Protein AF-A0A1T1CRK6-F1 (afdb_monomer_lite)

pLDDT: mean 89.36, std 16.34, range [40.72, 98.81]

InterPro domains:
  IPR046818 MmeI-like, C-terminal domain [PF20467] (63-139)
  IPR046820 MmeI-like, target recognition domain [PF20466] (3-61)

Organism: NCBI:txid1943583

Radius of gyration: 22.81 Å; chains: 1; bounding box: 66×70×58 Å

Structure (mmCIF, N/CA/C/O backbone):
data_AF-A0A1T1CRK6-F1
#
_entry.id   AF-A0A1T1CRK6-F1
#
loop_
_atom_site.group_PDB
_atom_site.id
_atom_site.type_symbol
_atom_site.label_atom_id
_atom_site.label_alt_id
_atom_site.label_comp_id
_atom_site.label_asym_id
_atom_site.label_entity_id
_atom_site.label_seq_id
_atom_site.pdbx_PDB_ins_code
_atom_site.Cartn_x
_atom_site.Cartn_y
_atom_site.Cartn_z
_atom_site.occupancy
_atom_site.B_iso_or_equiv
_atom_site.auth_seq_id
_atom_site.auth_comp_id
_atom_site.auth_asym_id
_atom_site.auth_atom_id
_atom_site.pdbx_PDB_model_num
ATOM 1 N N . MET A 1 1 ? -1.790 20.660 25.594 1.00 42.25 1 MET A N 1
ATOM 2 C CA . MET A 1 1 ? -1.913 19.398 26.353 1.00 42.25 1 MET A CA 1
ATOM 3 C C . MET A 1 1 ? -0.922 18.434 25.736 1.00 42.25 1 MET A C 1
ATOM 5 O O . MET A 1 1 ? -0.948 18.310 24.521 1.00 42.25 1 MET A O 1
ATOM 9 N N . ALA A 1 2 ? 0.004 17.868 26.512 1.00 52.12 2 ALA A N 1
ATOM 10 C CA . ALA A 1 2 ? 0.874 16.818 25.988 1.00 52.12 2 ALA A CA 1
ATOM 11 C C . ALA A 1 2 ? -0.009 15.610 25.649 1.00 52.12 2 ALA A C 1
ATOM 13 O O . ALA A 1 2 ? -0.800 15.179 26.489 1.00 52.12 2 ALA A O 1
ATOM 14 N N . GLU A 1 3 ? 0.054 15.143 24.407 1.00 62.34 3 GLU A N 1
ATOM 15 C CA . GLU A 1 3 ? -0.649 13.938 23.978 1.00 62.34 3 GLU A CA 1
ATOM 16 C C . GLU A 1 3 ? -0.107 12.742 24.776 1.00 62.34 3 GLU A C 1
ATOM 18 O O . GLU A 1 3 ? 1.101 12.630 24.996 1.00 62.34 3 GLU A O 1
ATOM 23 N N . SER A 1 4 ? -1.001 11.892 25.287 1.00 73.44 4 SER A N 1
ATOM 24 C CA . SER A 1 4 ? -0.601 10.695 26.034 1.00 73.44 4 SER A CA 1
ATOM 25 C C . SER A 1 4 ? 0.205 9.769 25.115 1.00 73.44 4 SER A C 1
ATOM 27 O O . SER A 1 4 ? -0.185 9.606 23.957 1.00 73.44 4 SER A O 1
ATOM 29 N N . PRO A 1 5 ? 1.297 9.135 25.584 1.00 84.50 5 PRO A N 1
ATOM 30 C CA . PRO A 1 5 ? 2.063 8.222 24.746 1.00 84.50 5 PRO A CA 1
ATOM 31 C C . PRO A 1 5 ? 1.180 7.064 24.262 1.00 84.50 5 PRO A C 1
ATOM 33 O O . PRO A 1 5 ? 0.522 6.388 25.056 1.00 84.50 5 PRO A O 1
ATOM 36 N N . ILE A 1 6 ? 1.168 6.839 22.947 1.00 90.44 6 ILE A N 1
ATOM 37 C CA . ILE A 1 6 ? 0.446 5.731 22.316 1.00 90.44 6 ILE A CA 1
ATOM 38 C C . ILE A 1 6 ? 1.307 4.469 22.436 1.00 90.44 6 ILE A C 1
ATOM 40 O O . ILE A 1 6 ? 2.419 4.426 21.913 1.00 90.44 6 ILE A O 1
ATOM 44 N N . ILE A 1 7 ? 0.793 3.435 23.109 1.00 91.19 7 ILE A N 1
ATOM 45 C CA . ILE A 1 7 ? 1.480 2.147 23.286 1.00 91.19 7 ILE A CA 1
ATOM 46 C C . ILE A 1 7 ? 0.773 1.091 22.420 1.00 91.19 7 ILE A C 1
ATOM 48 O O . ILE A 1 7 ? -0.364 0.726 22.732 1.00 91.19 7 ILE A O 1
ATOM 52 N N . PRO A 1 8 ? 1.392 0.601 21.329 1.00 90.56 8 PRO A N 1
ATOM 53 C CA . PRO A 1 8 ? 0.801 -0.454 20.514 1.00 90.56 8 PRO A CA 1
ATOM 54 C C . PRO A 1 8 ? 0.812 -1.797 21.257 1.00 90.56 8 PRO A C 1
ATOM 56 O O . PRO A 1 8 ? 1.766 -2.130 21.957 1.00 90.56 8 PRO A O 1
ATOM 59 N N . SER A 1 9 ? -0.252 -2.585 21.082 1.00 94.69 9 SER A N 1
ATOM 60 C CA . SER A 1 9 ? -0.284 -3.987 21.530 1.00 94.69 9 SER A CA 1
ATOM 61 C C . SER A 1 9 ? 0.557 -4.895 20.623 1.00 94.69 9 SER A C 1
ATOM 63 O O . SER A 1 9 ? 0.932 -4.501 19.519 1.00 94.69 9 SER A O 1
ATOM 65 N N . ASP A 1 10 ? 0.768 -6.143 21.039 1.00 91.88 10 ASP A N 1
ATOM 66 C CA . ASP A 1 10 ? 1.432 -7.191 20.251 1.00 91.88 10 ASP A CA 1
ATOM 67 C C . ASP A 1 10 ? 0.673 -7.585 18.968 1.00 91.88 10 ASP A C 1
ATOM 69 O O . ASP A 1 10 ? 1.247 -8.193 18.063 1.00 91.88 10 ASP A O 1
ATOM 73 N N . ALA A 1 11 ? -0.606 -7.213 18.859 1.00 91.69 11 ALA A N 1
ATOM 74 C CA . ALA A 1 11 ? -1.405 -7.395 17.650 1.00 91.69 11 ALA A CA 1
ATOM 75 C C . ALA A 1 11 ? -1.034 -6.418 16.516 1.00 91.69 11 ALA A C 1
ATOM 77 O O . ALA A 1 11 ? -1.458 -6.620 15.376 1.00 91.69 11 ALA A O 1
ATOM 78 N N . ALA A 1 12 ? -0.257 -5.369 16.806 1.00 93.44 12 ALA A N 1
ATOM 79 C CA . ALA A 1 12 ? 0.216 -4.394 15.833 1.00 93.44 12 ALA A CA 1
ATOM 80 C C . ALA A 1 12 ? 1.741 -4.459 15.683 1.00 93.44 12 ALA A C 1
ATOM 82 O O . ALA A 1 12 ? 2.474 -4.770 16.618 1.00 93.44 12 ALA A O 1
ATOM 83 N N . LEU A 1 13 ? 2.224 -4.130 14.487 1.00 94.19 13 LEU A N 1
ATOM 84 C CA . LEU A 1 13 ? 3.649 -3.983 14.206 1.00 94.19 13 LEU A CA 1
ATOM 85 C C . LEU A 1 13 ? 3.958 -2.505 13.994 1.00 94.19 13 LEU A C 1
ATOM 87 O O . LEU A 1 13 ? 3.152 -1.784 13.403 1.00 94.19 13 LEU A O 1
ATOM 91 N N . LEU A 1 14 ? 5.128 -2.074 14.454 1.00 94.06 14 LEU A N 1
ATOM 92 C CA . LEU A 1 14 ? 5.573 -0.689 14.378 1.00 94.06 14 LEU A CA 1
ATOM 93 C C . LEU A 1 14 ? 6.844 -0.593 13.533 1.00 94.06 14 LEU A C 1
ATOM 95 O O . LEU A 1 14 ? 7.783 -1.364 13.729 1.00 94.06 14 LEU A O 1
ATOM 99 N N . LEU A 1 15 ? 6.867 0.372 12.615 1.00 94.00 15 LEU A N 1
ATOM 100 C CA . LEU A 1 15 ? 8.076 0.832 11.942 1.00 94.00 15 LEU A CA 1
ATOM 101 C C . LEU A 1 15 ? 8.390 2.232 12.470 1.00 94.00 15 LEU A C 1
ATOM 103 O O . LEU A 1 15 ? 7.651 3.180 12.205 1.00 94.00 15 LEU A O 1
ATOM 107 N N . GLU A 1 16 ? 9.456 2.350 13.253 1.00 93.69 16 GLU A N 1
ATOM 108 C CA . GLU A 1 16 ? 9.893 3.638 13.789 1.00 93.69 16 GLU A CA 1
ATOM 109 C C . GLU A 1 16 ? 10.498 4.509 12.687 1.00 93.69 16 GLU A C 1
ATOM 111 O O . GLU A 1 16 ? 11.181 4.007 11.795 1.00 93.69 16 GLU A O 1
ATOM 116 N N . ASN A 1 17 ? 10.273 5.824 12.769 1.00 94.38 17 ASN A N 1
ATOM 117 C CA . ASN A 1 17 ? 10.805 6.811 11.820 1.00 94.38 17 ASN A CA 1
ATOM 118 C C . ASN A 1 17 ? 10.445 6.515 10.351 1.00 94.38 17 ASN A C 1
ATOM 120 O O . ASN A 1 17 ? 11.220 6.819 9.445 1.00 94.38 17 ASN A O 1
ATOM 124 N N . ALA A 1 18 ? 9.270 5.919 10.124 1.00 96.44 18 ALA A N 1
ATOM 125 C CA . ALA A 1 18 ? 8.775 5.619 8.789 1.00 96.44 18 ALA A CA 1
ATOM 126 C C . ALA A 1 18 ? 8.616 6.898 7.955 1.00 96.44 18 ALA A C 1
ATOM 128 O O . ALA A 1 18 ? 8.030 7.890 8.394 1.00 96.44 18 ALA A O 1
ATOM 129 N N . THR A 1 19 ? 9.110 6.850 6.725 1.00 97.94 19 THR A N 1
ATOM 130 C CA . THR A 1 19 ? 8.972 7.920 5.740 1.00 97.94 19 THR A CA 1
ATOM 131 C C . THR A 1 19 ? 7.661 7.792 4.960 1.00 97.94 19 THR A C 1
ATOM 133 O O . THR A 1 19 ? 6.991 6.754 4.970 1.00 97.94 19 THR A O 1
ATOM 136 N N . LEU A 1 20 ? 7.301 8.834 4.203 1.00 98.31 20 LEU A N 1
ATOM 137 C CA . LEU A 1 20 ? 6.185 8.750 3.254 1.00 98.31 20 LEU A CA 1
ATOM 138 C C . LEU A 1 20 ? 6.447 7.723 2.139 1.00 98.31 20 LEU A C 1
ATOM 140 O O . LEU A 1 20 ? 5.497 7.147 1.609 1.00 98.31 20 LEU A O 1
ATOM 144 N N . VAL A 1 21 ? 7.714 7.450 1.811 1.00 98.12 21 VAL A N 1
ATOM 145 C CA . VAL A 1 21 ? 8.097 6.391 0.867 1.00 98.12 21 VAL A CA 1
ATOM 146 C C . VAL A 1 21 ? 7.798 5.007 1.446 1.00 98.12 21 VAL A C 1
ATOM 148 O O . VAL A 1 21 ? 7.223 4.170 0.747 1.00 98.12 21 VAL A O 1
ATOM 151 N N . ASP A 1 22 ? 8.109 4.769 2.723 1.00 98.06 22 ASP A N 1
ATOM 152 C CA . ASP A 1 22 ? 7.779 3.503 3.391 1.00 98.06 22 ASP A CA 1
ATOM 153 C C . ASP A 1 22 ? 6.265 3.282 3.400 1.00 98.06 22 ASP A C 1
ATOM 155 O O . ASP A 1 22 ? 5.775 2.224 3.000 1.00 98.06 22 ASP A O 1
ATOM 159 N N . PHE A 1 23 ? 5.504 4.317 3.765 1.00 98.50 23 PHE A N 1
ATOM 160 C CA . PHE A 1 23 ? 4.045 4.284 3.713 1.00 98.50 23 PHE A CA 1
ATOM 161 C C . PHE A 1 23 ? 3.527 3.991 2.297 1.00 98.50 23 PHE A C 1
ATOM 163 O O . PHE A 1 23 ? 2.653 3.136 2.128 1.00 98.50 23 PHE A O 1
ATOM 170 N N . ALA A 1 24 ? 4.072 4.662 1.277 1.00 98.56 24 ALA A N 1
ATOM 171 C CA . ALA A 1 24 ? 3.709 4.450 -0.121 1.00 98.56 24 ALA A CA 1
ATOM 172 C C . ALA A 1 24 ? 3.892 2.990 -0.547 1.00 98.56 24 ALA A C 1
ATOM 174 O O . ALA A 1 24 ? 2.992 2.398 -1.143 1.00 98.56 24 ALA A O 1
ATOM 175 N N . LEU A 1 25 ? 5.047 2.399 -0.238 1.00 98.31 25 LEU A N 1
ATOM 176 C CA . LEU A 1 25 ? 5.346 1.021 -0.610 1.00 98.31 25 LEU A CA 1
ATOM 177 C C . LEU A 1 25 ? 4.446 0.041 0.144 1.00 98.31 25 LEU A C 1
ATOM 179 O O . LEU A 1 25 ? 3.802 -0.792 -0.492 1.00 98.31 25 LEU A O 1
ATOM 183 N N . LEU A 1 26 ? 4.332 0.175 1.467 1.00 98.00 26 LEU A N 1
ATOM 184 C CA . LEU A 1 26 ? 3.596 -0.765 2.319 1.00 98.00 26 LEU A CA 1
ATOM 185 C C . LEU A 1 26 ? 2.075 -0.715 2.135 1.00 98.00 26 LEU A C 1
ATOM 187 O O . LEU A 1 26 ? 1.391 -1.687 2.447 1.00 98.00 26 LEU A O 1
ATOM 191 N N . THR A 1 27 ? 1.532 0.389 1.626 1.00 97.94 27 THR A N 1
ATOM 192 C CA . THR A 1 27 ? 0.093 0.509 1.337 1.00 97.94 27 THR A CA 1
ATOM 193 C C . THR A 1 27 ? -0.265 0.224 -0.120 1.00 97.94 27 THR A C 1
ATOM 195 O O . THR A 1 27 ? -1.448 0.143 -0.445 1.00 97.94 27 THR A O 1
ATOM 198 N N . SER A 1 28 ? 0.731 0.020 -0.986 1.00 98.56 28 SER A N 1
ATOM 199 C CA . SER A 1 28 ? 0.518 -0.227 -2.412 1.00 98.56 28 SER A CA 1
ATOM 200 C C . SER A 1 28 ? -0.122 -1.586 -2.710 1.00 98.56 28 SER A C 1
ATOM 202 O O . SER A 1 28 ? 0.099 -2.586 -2.018 1.00 98.56 28 SER A O 1
ATOM 204 N N . ALA A 1 29 ? -0.821 -1.670 -3.840 1.00 98.25 29 ALA A N 1
ATOM 205 C CA . ALA A 1 29 ? -1.312 -2.917 -4.414 1.00 98.25 29 ALA A CA 1
ATOM 206 C C . ALA A 1 29 ? -0.189 -3.936 -4.666 1.00 98.25 29 ALA A C 1
ATOM 208 O O . ALA A 1 29 ? -0.441 -5.137 -4.594 1.00 98.25 29 ALA A O 1
ATOM 209 N N . MET A 1 30 ? 1.042 -3.481 -4.929 1.00 98.50 30 MET A N 1
ATOM 210 C CA . MET A 1 30 ? 2.210 -4.352 -5.094 1.00 98.50 30 MET A CA 1
ATOM 211 C C . MET A 1 30 ? 2.556 -5.084 -3.795 1.00 98.50 30 MET A C 1
ATOM 213 O O . MET A 1 30 ? 2.684 -6.308 -3.783 1.00 98.50 30 MET A O 1
ATOM 217 N N . HIS A 1 31 ? 2.645 -4.352 -2.685 1.00 98.50 31 HIS A N 1
ATOM 218 C CA . HIS A 1 31 ? 2.908 -4.951 -1.378 1.00 98.50 31 HIS A CA 1
ATOM 219 C C . HIS A 1 31 ? 1.739 -5.806 -0.896 1.00 98.50 31 HIS A C 1
ATOM 221 O O . HIS A 1 31 ? 1.925 -6.911 -0.388 1.00 98.50 31 HIS A O 1
ATOM 227 N N . MET A 1 32 ? 0.511 -5.349 -1.136 1.00 98.06 32 MET A N 1
ATOM 228 C CA . MET A 1 32 ? -0.685 -6.118 -0.806 1.00 98.06 32 MET A CA 1
ATOM 229 C C . MET A 1 32 ? -0.796 -7.416 -1.619 1.00 98.06 32 MET A C 1
ATOM 231 O O . MET A 1 32 ? -1.272 -8.419 -1.085 1.00 98.06 32 MET A O 1
ATOM 235 N N . ALA A 1 33 ? -0.321 -7.439 -2.869 1.00 98.19 33 ALA A N 1
ATOM 236 C CA . ALA A 1 33 ? -0.212 -8.661 -3.662 1.00 98.19 33 ALA A CA 1
ATOM 237 C C . ALA A 1 33 ? 0.784 -9.649 -3.033 1.00 98.19 33 ALA A C 1
ATOM 239 O O . ALA A 1 33 ? 0.473 -10.837 -2.924 1.00 98.19 33 ALA A O 1
ATOM 240 N N . TRP A 1 34 ? 1.934 -9.163 -2.550 1.00 98.06 34 TRP A N 1
ATOM 241 C CA . TRP A 1 34 ? 2.905 -9.980 -1.814 1.00 98.06 34 TRP A CA 1
ATOM 242 C C . TRP A 1 34 ? 2.314 -10.554 -0.526 1.00 98.06 34 TRP A C 1
ATOM 244 O O . TRP A 1 34 ? 2.326 -11.768 -0.323 1.00 98.06 34 TRP A O 1
ATOM 254 N N . LEU A 1 35 ? 1.718 -9.699 0.311 1.00 97.81 35 LEU A N 1
ATOM 255 C CA . LEU A 1 35 ? 1.052 -10.099 1.552 1.00 97.81 35 LEU A CA 1
ATOM 256 C C . LEU A 1 35 ? -0.011 -11.174 1.301 1.00 97.81 35 LEU A C 1
ATOM 258 O O . LEU A 1 35 ? -0.070 -12.154 2.038 1.00 97.81 35 LEU A O 1
ATOM 262 N N . ARG A 1 36 ? -0.838 -11.014 0.261 1.00 96.38 36 ARG A N 1
ATOM 263 C CA . ARG A 1 36 ? -1.908 -11.965 -0.069 1.00 96.38 36 ARG A CA 1
ATOM 264 C C . ARG A 1 36 ? -1.406 -13.372 -0.379 1.00 96.38 36 ARG A C 1
ATOM 266 O O . ARG A 1 36 ? -2.129 -14.319 -0.059 1.00 96.38 36 ARG A O 1
ATOM 273 N N . HIS A 1 37 ? -0.228 -13.479 -0.995 1.00 95.38 37 HIS A N 1
ATOM 274 C CA . HIS A 1 37 ? 0.334 -14.732 -1.507 1.00 95.38 37 HIS A CA 1
ATOM 275 C C . HIS A 1 37 ? 1.344 -15.379 -0.561 1.00 95.38 37 HIS A C 1
ATOM 277 O O . HIS A 1 37 ? 1.404 -16.602 -0.484 1.00 95.38 37 HIS A O 1
ATOM 283 N N . ILE A 1 38 ? 2.140 -14.573 0.140 1.00 94.69 38 ILE A N 1
ATOM 284 C CA . ILE A 1 38 ? 3.247 -15.043 0.983 1.00 94.69 38 ILE A CA 1
ATOM 285 C C . ILE A 1 38 ? 2.909 -14.935 2.467 1.00 94.69 38 ILE A C 1
ATOM 287 O O . ILE A 1 38 ? 3.419 -15.708 3.271 1.00 94.69 38 ILE A O 1
ATOM 291 N N . GLY A 1 39 ? 2.050 -13.987 2.843 1.00 93.06 39 GLY A N 1
ATOM 292 C CA . GLY A 1 39 ? 1.661 -13.769 4.228 1.00 93.06 39 GLY A CA 1
ATOM 293 C C . GLY A 1 39 ? 0.845 -14.910 4.823 1.00 93.06 39 GLY A C 1
ATOM 294 O O . GLY A 1 39 ? 0.250 -15.735 4.131 1.00 93.06 39 GLY A O 1
ATOM 295 N N . GLY A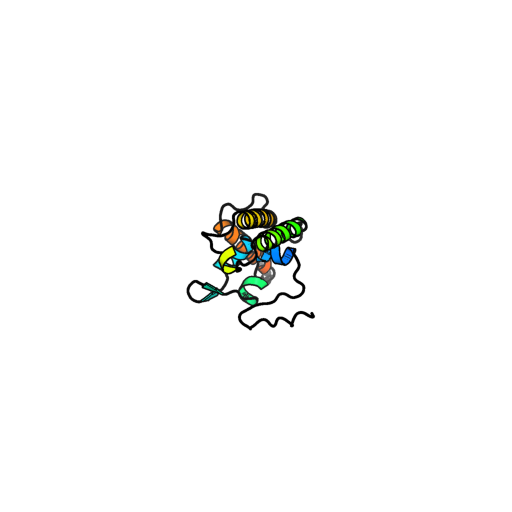 1 40 ? 0.794 -14.926 6.153 1.00 91.88 40 GLY A N 1
ATOM 296 C CA . GLY A 1 40 ? -0.050 -15.862 6.879 1.00 91.88 40 GLY A CA 1
ATOM 297 C C . GLY A 1 40 ? -1.528 -15.492 6.777 1.00 91.88 40 GLY A C 1
ATOM 298 O O . GLY A 1 40 ? -1.907 -14.385 6.381 1.00 91.88 40 GLY A O 1
ATOM 299 N N . ARG A 1 41 ? -2.378 -16.418 7.217 1.00 92.81 41 ARG A N 1
ATOM 300 C CA . ARG A 1 41 ? -3.811 -16.186 7.390 1.00 92.81 41 ARG A CA 1
ATOM 301 C C . ARG A 1 41 ? -4.265 -16.676 8.754 1.00 92.81 41 ARG A C 1
ATOM 303 O O . ARG A 1 41 ? -3.750 -17.673 9.260 1.00 92.81 41 ARG A O 1
ATOM 310 N N . LEU A 1 42 ? -5.247 -15.996 9.333 1.00 90.94 42 LEU A N 1
ATOM 311 C CA . LEU A 1 42 ? -6.067 -16.554 10.402 1.00 90.94 42 LEU A CA 1
ATOM 312 C C . LEU A 1 42 ? -7.455 -16.7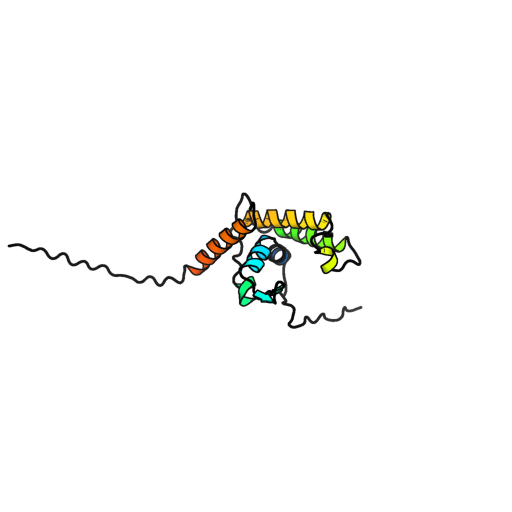97 9.818 1.00 90.94 42 LEU A C 1
ATOM 314 O O . LEU A 1 42 ? -8.194 -15.853 9.565 1.00 90.94 42 LEU A O 1
ATOM 318 N N . LYS A 1 43 ? -7.783 -18.064 9.543 1.00 91.94 43 LYS A N 1
ATOM 319 C CA . LYS A 1 43 ? -8.900 -18.417 8.652 1.00 91.94 43 LYS A CA 1
ATOM 320 C C . LYS A 1 43 ? -8.713 -17.731 7.287 1.00 91.94 43 LYS A C 1
ATOM 322 O O . LYS A 1 43 ? -7.766 -18.063 6.582 1.00 91.94 43 LYS A O 1
ATOM 327 N N . SER A 1 44 ? -9.574 -16.784 6.925 1.00 91.12 44 SER A N 1
ATOM 328 C CA . SER A 1 44 ? -9.481 -15.981 5.701 1.00 91.12 44 SER A CA 1
ATOM 329 C C . SER A 1 44 ? -8.753 -14.650 5.893 1.00 91.12 44 SER A C 1
ATOM 331 O O . SER A 1 44 ? -8.315 -14.055 4.904 1.00 91.12 44 SER A O 1
ATOM 333 N N . ASP A 1 45 ? -8.593 -14.186 7.131 1.00 91.94 45 ASP A N 1
ATOM 334 C CA . ASP A 1 45 ? -8.111 -12.838 7.422 1.00 91.94 45 ASP A CA 1
ATOM 335 C C . ASP A 1 45 ? -6.596 -12.751 7.265 1.00 91.94 45 ASP A C 1
ATOM 337 O O . ASP A 1 45 ? -5.862 -13.703 7.556 1.00 91.94 45 ASP A O 1
ATOM 341 N N . TYR A 1 46 ? -6.112 -11.605 6.785 1.00 94.12 46 TYR A N 1
ATOM 342 C CA . TYR A 1 46 ? -4.681 -11.377 6.618 1.00 94.12 46 TYR A CA 1
ATOM 343 C C . TYR A 1 46 ? -3.968 -11.408 7.963 1.00 94.12 46 TYR A C 1
ATOM 345 O O . TYR A 1 46 ? -4.340 -10.695 8.893 1.00 94.12 46 TYR A O 1
ATOM 353 N N . ARG A 1 47 ? -2.881 -12.178 8.039 1.00 94.88 47 ARG A N 1
ATOM 354 C CA . ARG A 1 47 ? -1.956 -12.131 9.166 1.00 94.88 47 ARG A CA 1
ATOM 355 C C . ARG A 1 47 ? -0.598 -11.650 8.685 1.00 94.88 47 ARG A C 1
ATOM 357 O O . ARG A 1 47 ? 0.187 -12.406 8.110 1.00 94.88 47 ARG A O 1
ATOM 364 N N . TYR A 1 48 ? -0.346 -10.370 8.924 1.00 96.06 48 TYR A N 1
ATOM 365 C CA . TYR A 1 48 ? 0.922 -9.741 8.591 1.00 96.06 48 TYR A CA 1
ATOM 366 C C . TYR A 1 48 ? 2.043 -10.255 9.507 1.00 96.06 48 TYR A C 1
ATOM 368 O O . TYR A 1 48 ? 1.817 -10.546 10.680 1.00 96.06 48 TYR A O 1
ATOM 376 N N . SER A 1 49 ? 3.260 -10.371 8.978 1.00 94.75 49 SE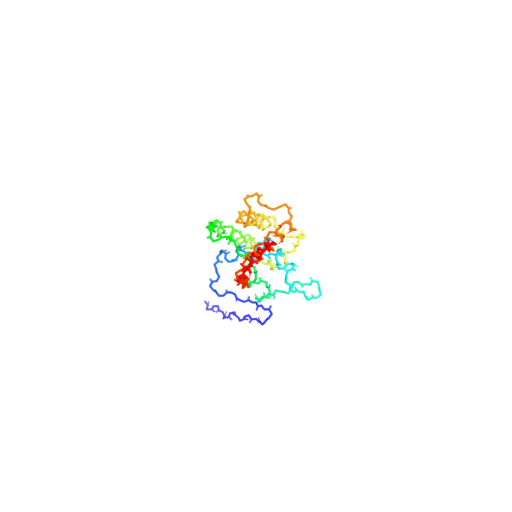R A N 1
ATOM 377 C CA . SER A 1 49 ? 4.445 -10.762 9.746 1.00 94.75 49 SER A CA 1
ATOM 378 C C . SER A 1 49 ? 5.688 -10.064 9.211 1.00 94.75 49 SER A C 1
ATOM 380 O O . SER A 1 49 ? 5.893 -10.006 7.997 1.00 94.75 49 SER A O 1
ATOM 382 N N . ILE A 1 50 ? 6.546 -9.586 10.119 1.00 95.56 50 ILE A N 1
ATOM 383 C CA . ILE A 1 50 ? 7.837 -8.991 9.754 1.00 95.56 50 ILE A CA 1
ATOM 384 C C . ILE A 1 50 ? 8.690 -10.019 9.003 1.00 95.56 50 ILE A C 1
ATOM 386 O O . ILE A 1 50 ? 9.149 -9.753 7.897 1.00 95.56 50 ILE A O 1
ATOM 390 N N . GLY A 1 51 ? 8.854 -11.220 9.565 1.00 94.56 51 GLY A N 1
ATOM 391 C CA . GLY A 1 51 ? 9.763 -12.231 9.021 1.00 94.56 51 GLY A CA 1
ATOM 392 C C . GLY A 1 51 ? 9.322 -12.822 7.683 1.00 94.56 51 GLY A C 1
ATOM 393 O O . GLY A 1 51 ? 10.173 -13.159 6.866 1.00 94.56 51 GLY A O 1
ATOM 394 N N . LEU A 1 52 ? 8.010 -12.942 7.453 1.00 94.25 52 LEU A N 1
ATOM 395 C CA . LEU A 1 52 ? 7.475 -13.603 6.260 1.00 94.25 52 LEU A CA 1
ATOM 396 C C . LEU A 1 52 ? 7.077 -12.629 5.152 1.00 94.25 52 LEU A C 1
ATOM 398 O O . LEU A 1 52 ? 7.177 -13.000 3.990 1.00 94.25 52 LEU A O 1
ATOM 402 N N . VAL A 1 53 ? 6.631 -11.415 5.493 1.00 97.56 53 VAL A N 1
ATOM 403 C CA . VAL A 1 53 ? 6.116 -10.441 4.518 1.00 97.56 53 VAL A CA 1
ATOM 404 C C . VAL A 1 53 ? 7.092 -9.290 4.347 1.00 97.56 53 VAL A C 1
ATOM 406 O O . VAL A 1 53 ? 7.621 -9.115 3.259 1.00 97.56 53 VAL A O 1
ATOM 409 N N . TYR A 1 54 ? 7.356 -8.526 5.410 1.00 97.00 54 TYR A N 1
ATOM 410 C CA . TYR A 1 54 ? 8.166 -7.307 5.313 1.00 97.00 54 TYR A CA 1
ATOM 411 C C . TYR A 1 54 ? 9.609 -7.608 4.890 1.00 97.00 54 TYR A C 1
ATOM 413 O O . TYR A 1 54 ? 10.082 -7.086 3.889 1.00 97.00 54 TYR A O 1
ATOM 421 N N . ASN A 1 55 ? 10.283 -8.518 5.597 1.00 96.12 55 ASN A N 1
ATOM 422 C CA . ASN A 1 55 ? 11.690 -8.851 5.355 1.00 96.12 55 ASN A CA 1
ATOM 423 C C . ASN A 1 55 ? 11.931 -9.539 4.006 1.00 96.12 55 ASN A C 1
ATOM 425 O O . ASN A 1 55 ? 13.056 -9.547 3.513 1.00 96.12 55 ASN A O 1
ATOM 429 N N . THR A 1 56 ? 10.906 -10.179 3.442 1.00 96.31 56 THR A N 1
ATOM 430 C CA . THR A 1 56 ? 11.014 -10.922 2.180 1.00 96.31 56 THR A CA 1
ATOM 431 C C . THR A 1 56 ? 10.483 -10.133 0.993 1.00 96.31 56 THR A C 1
ATOM 433 O O . THR A 1 56 ? 10.683 -10.578 -0.136 1.00 96.31 56 THR A O 1
ATOM 436 N N . PHE A 1 57 ? 9.811 -9.000 1.226 1.00 97.81 57 PHE A N 1
ATOM 437 C CA . PHE A 1 57 ? 9.240 -8.184 0.167 1.00 97.81 57 PHE A CA 1
ATOM 438 C C . PHE A 1 57 ? 10.357 -7.669 -0.751 1.00 97.81 57 PHE A C 1
ATOM 440 O O . PHE A 1 57 ? 11.238 -6.933 -0.296 1.00 97.81 57 PHE A O 1
ATOM 447 N N . PRO A 1 58 ? 10.354 -8.044 -2.041 1.00 97.31 58 PRO A N 1
ATOM 448 C CA . PRO A 1 58 ? 11.348 -7.555 -2.983 1.00 97.31 58 PRO A CA 1
ATOM 449 C C . PRO A 1 58 ? 11.094 -6.074 -3.245 1.00 97.31 58 PRO A C 1
ATOM 451 O O . PRO A 1 58 ? 10.140 -5.726 -3.934 1.00 97.31 58 PRO A O 1
ATOM 454 N N . LEU A 1 59 ? 11.943 -5.212 -2.687 1.00 96.44 59 LEU A N 1
ATOM 455 C CA . LEU A 1 59 ? 11.883 -3.772 -2.925 1.00 96.44 59 LEU A CA 1
ATOM 456 C C . LEU A 1 59 ? 12.147 -3.439 -4.405 1.00 96.44 59 LEU A C 1
ATOM 458 O O . LEU A 1 59 ? 12.736 -4.253 -5.130 1.00 96.44 59 LEU A O 1
ATOM 462 N N . PRO A 1 60 ? 11.746 -2.239 -4.870 1.00 95.69 60 PRO A N 1
ATOM 463 C CA . PRO A 1 60 ? 12.079 -1.794 -6.214 1.00 95.69 60 PRO A CA 1
ATOM 464 C C . PRO A 1 60 ? 13.597 -1.837 -6.475 1.00 95.69 60 PRO A C 1
ATOM 466 O O . PRO A 1 60 ? 14.382 -1.758 -5.524 1.00 95.69 60 PRO A O 1
ATOM 469 N N . PRO A 1 61 ? 14.037 -1.935 -7.747 1.00 91.69 61 PRO A N 1
ATOM 470 C CA . PRO A 1 61 ? 15.455 -1.846 -8.096 1.00 91.69 61 PRO A CA 1
ATOM 471 C C . PRO A 1 61 ? 16.112 -0.609 -7.475 1.00 91.69 61 PRO A C 1
ATOM 473 O O . PRO A 1 61 ? 15.476 0.438 -7.365 1.00 91.69 61 PRO A O 1
ATOM 476 N N . LYS A 1 62 ? 17.389 -0.710 -7.095 1.00 89.94 62 LYS A N 1
ATOM 477 C CA . LYS A 1 62 ? 18.099 0.366 -6.380 1.00 89.94 62 LYS A CA 1
ATOM 478 C C . LYS A 1 62 ? 18.190 1.665 -7.182 1.00 89.94 62 LYS A C 1
ATOM 480 O O . LYS A 1 62 ? 18.328 2.735 -6.607 1.00 89.94 62 LYS A O 1
ATOM 485 N N . GLU A 1 63 ? 18.120 1.562 -8.502 1.00 90.88 63 GLU A N 1
ATOM 486 C CA . GLU A 1 63 ? 18.193 2.665 -9.456 1.00 90.88 63 GLU A CA 1
ATOM 487 C C . GLU A 1 63 ? 16.831 3.344 -9.676 1.00 90.88 63 GLU A C 1
ATOM 489 O O . GLU A 1 63 ? 16.738 4.314 -10.429 1.00 90.88 63 GLU A O 1
ATOM 494 N N . ALA A 1 64 ? 15.757 2.824 -9.074 1.00 93.81 64 ALA A N 1
ATOM 495 C CA . ALA A 1 64 ? 14.424 3.382 -9.215 1.00 93.81 64 ALA A CA 1
ATOM 496 C C . ALA A 1 64 ? 14.304 4.719 -8.466 1.00 93.81 64 ALA A C 1
ATOM 498 O O . ALA A 1 64 ? 14.642 4.831 -7.290 1.00 93.81 64 ALA A O 1
ATOM 499 N N . ASP A 1 65 ? 13.769 5.732 -9.146 1.00 94.94 65 ASP A N 1
ATOM 500 C CA . ASP A 1 65 ? 13.476 7.035 -8.550 1.00 94.94 65 ASP A CA 1
ATOM 501 C C . ASP A 1 65 ? 12.193 6.969 -7.706 1.00 94.94 65 ASP A C 1
ATOM 503 O O . ASP A 1 65 ? 11.085 6.842 -8.236 1.00 94.94 65 ASP A O 1
ATOM 507 N N . LEU A 1 66 ? 12.354 7.069 -6.384 1.00 96.81 66 LEU A N 1
ATOM 508 C CA . LEU A 1 66 ? 11.260 7.011 -5.410 1.00 96.81 66 LEU A CA 1
ATOM 509 C C . LEU A 1 66 ? 10.669 8.388 -5.074 1.00 96.81 66 LEU A C 1
ATOM 511 O O . LEU A 1 66 ? 9.642 8.449 -4.401 1.00 96.81 66 LEU A O 1
ATOM 515 N N . SER A 1 67 ? 11.260 9.488 -5.558 1.00 94.25 67 SER A N 1
ATOM 516 C CA . SER A 1 67 ? 10.872 10.860 -5.179 1.00 94.25 67 SER A CA 1
ATOM 517 C C . SER A 1 67 ? 9.402 11.179 -5.466 1.00 94.25 67 SER A C 1
ATOM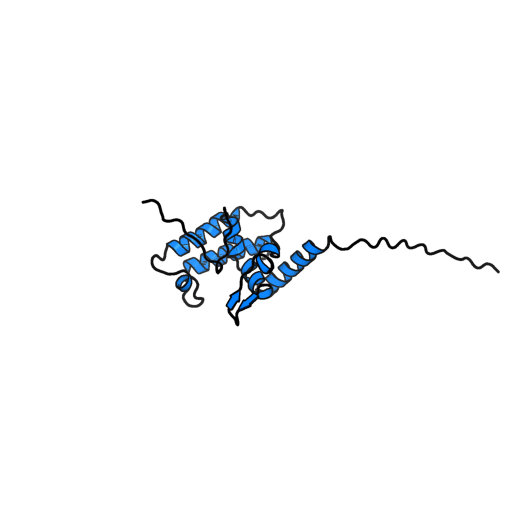 519 O O . SER A 1 67 ? 8.769 11.978 -4.782 1.00 94.25 67 SER A O 1
ATOM 521 N N . LYS A 1 68 ? 8.820 10.506 -6.462 1.00 94.75 68 LYS A N 1
ATOM 522 C CA . LYS A 1 68 ? 7.419 10.685 -6.864 1.00 94.75 68 LYS A CA 1
ATOM 523 C C . LYS A 1 68 ? 6.419 10.038 -5.907 1.00 94.75 68 LYS A C 1
ATOM 525 O O . LYS A 1 68 ? 5.224 10.291 -6.048 1.00 94.75 68 LYS A O 1
ATOM 530 N N . LEU A 1 69 ? 6.869 9.189 -4.982 1.00 98.31 69 LEU A N 1
ATOM 531 C CA . LEU A 1 69 ? 5.983 8.463 -4.074 1.00 98.31 69 LEU A CA 1
ATOM 532 C C . LEU A 1 69 ? 5.490 9.325 -2.913 1.00 98.31 69 LEU A C 1
ATOM 534 O O . LEU A 1 69 ? 4.324 9.210 -2.550 1.00 98.31 69 LEU A O 1
ATOM 538 N N . GLU A 1 70 ? 6.324 10.212 -2.370 1.00 98.25 70 GLU A N 1
ATOM 539 C CA . GLU A 1 70 ? 5.961 11.049 -1.219 1.00 98.25 70 GLU A CA 1
ATOM 540 C C . GLU A 1 70 ? 4.698 11.901 -1.435 1.00 98.25 70 GLU A C 1
ATOM 542 O O . GLU A 1 70 ? 3.776 11.793 -0.624 1.00 98.25 70 GLU A O 1
ATOM 547 N N . PRO A 1 71 ? 4.557 12.684 -2.528 1.00 98.56 71 PRO A N 1
ATOM 548 C CA . PRO A 1 71 ? 3.337 13.465 -2.741 1.00 98.56 71 PRO A CA 1
ATOM 549 C C . PRO A 1 71 ? 2.094 12.584 -2.951 1.00 98.56 71 PRO A C 1
ATOM 551 O O . PRO A 1 71 ? 0.981 12.976 -2.596 1.00 98.56 71 PRO A O 1
ATOM 554 N N . LEU A 1 72 ? 2.257 11.376 -3.501 1.00 98.75 72 LEU A N 1
ATOM 555 C CA . LEU A 1 72 ? 1.154 10.428 -3.687 1.00 98.75 72 LEU A CA 1
ATOM 556 C C . LEU A 1 72 ? 0.727 9.796 -2.358 1.00 98.75 72 LEU A C 1
ATOM 558 O O . LEU A 1 72 ? -0.470 9.684 -2.095 1.00 98.75 72 LEU A O 1
ATOM 562 N N . ALA A 1 73 ? 1.688 9.442 -1.503 1.00 98.75 73 ALA A N 1
ATOM 563 C CA . ALA A 1 73 ? 1.434 9.017 -0.131 1.00 98.75 73 ALA A CA 1
ATOM 564 C C . ALA A 1 73 ? 0.699 10.104 0.657 1.00 98.75 73 ALA A C 1
ATOM 566 O O . ALA A 1 73 ? -0.323 9.817 1.281 1.00 98.75 73 ALA A O 1
ATOM 567 N N . GLN A 1 74 ? 1.158 11.355 0.563 1.00 98.69 74 GLN A N 1
ATOM 568 C CA . GLN A 1 74 ? 0.488 12.478 1.210 1.00 98.69 74 GLN A CA 1
ATOM 569 C C . GLN A 1 74 ? -0.948 12.641 0.700 1.00 98.69 74 GLN A C 1
ATOM 571 O O . GLN A 1 74 ? -1.864 12.767 1.501 1.00 98.69 74 GLN A O 1
ATOM 576 N N . THR A 1 75 ? -1.182 12.499 -0.608 1.00 98.75 75 THR A N 1
ATOM 577 C CA . THR A 1 75 ? -2.540 12.546 -1.181 1.00 98.75 75 THR A CA 1
ATOM 578 C C . THR A 1 75 ? -3.458 11.464 -0.592 1.00 98.75 75 THR A C 1
ATOM 580 O O . THR A 1 75 ? -4.647 11.707 -0.387 1.00 98.75 75 THR A O 1
ATOM 583 N N . VAL A 1 76 ? -2.939 10.264 -0.296 1.00 98.75 76 VAL A N 1
ATOM 584 C CA . VAL A 1 76 ? -3.707 9.211 0.395 1.00 98.75 76 VAL A CA 1
ATOM 585 C C . VAL A 1 76 ? -4.039 9.627 1.830 1.00 98.75 76 VAL A C 1
ATOM 587 O O . VAL A 1 76 ? -5.164 9.400 2.273 1.00 98.75 76 VAL A O 1
ATOM 590 N N . LEU A 1 77 ? -3.095 10.228 2.558 1.00 98.69 77 LEU A N 1
ATOM 591 C CA . LEU A 1 77 ? -3.321 10.722 3.921 1.00 98.69 77 LEU A CA 1
ATOM 592 C C . LEU A 1 77 ? -4.340 11.870 3.943 1.00 98.69 77 LEU A C 1
ATOM 594 O O . LEU A 1 77 ? -5.297 11.813 4.714 1.00 98.69 77 LEU A O 1
ATOM 598 N N . ASP A 1 78 ? -4.210 12.838 3.038 1.00 98.69 78 ASP A N 1
ATOM 599 C CA . ASP A 1 78 ? -5.137 13.963 2.887 1.00 98.69 78 ASP A CA 1
ATOM 600 C C . ASP A 1 78 ? -6.545 13.473 2.526 1.00 98.69 78 ASP A C 1
ATOM 602 O O . ASP A 1 78 ? -7.544 13.941 3.074 1.00 98.69 78 ASP A O 1
ATOM 606 N N . ALA A 1 79 ? -6.643 12.467 1.648 1.00 98.62 79 ALA A N 1
ATOM 607 C CA . ALA A 1 79 ? -7.919 11.862 1.292 1.00 98.62 79 ALA A CA 1
ATOM 608 C C . ALA A 1 79 ? -8.599 11.176 2.483 1.00 98.62 79 ALA A C 1
ATOM 610 O O . ALA A 1 79 ? -9.825 11.199 2.537 1.00 98.62 79 ALA A O 1
ATOM 611 N N . ARG A 1 80 ? -7.842 10.596 3.429 1.00 98.38 80 ARG A N 1
ATOM 612 C CA . ARG A 1 80 ? -8.390 10.066 4.692 1.00 98.38 80 ARG A CA 1
ATOM 613 C C . ARG A 1 80 ? -8.844 11.203 5.610 1.00 98.38 80 ARG A C 1
ATOM 615 O O . ARG A 1 80 ? -9.945 11.142 6.144 1.00 98.38 80 ARG A O 1
ATOM 622 N N . ALA A 1 81 ? -8.023 12.244 5.758 1.00 98.25 81 ALA A N 1
ATOM 623 C CA . ALA A 1 81 ? -8.307 13.389 6.625 1.00 98.25 81 ALA A CA 1
ATOM 624 C C . ALA A 1 81 ? -9.559 14.179 6.199 1.00 98.25 81 ALA A C 1
ATOM 626 O O . ALA A 1 81 ? -10.225 14.779 7.039 1.00 98.25 81 ALA A O 1
ATOM 627 N N . ALA A 1 82 ? -9.918 14.135 4.912 1.00 98.25 82 ALA A N 1
ATOM 628 C CA . ALA A 1 82 ? -11.127 14.757 4.373 1.00 98.25 82 ALA A CA 1
ATOM 629 C C . ALA A 1 82 ? -12.451 14.121 4.853 1.00 98.25 82 ALA A C 1
ATOM 631 O O . ALA A 1 82 ? -13.515 14.660 4.555 1.00 98.25 82 ALA A O 1
ATOM 632 N N . HIS A 1 83 ? -12.403 13.003 5.586 1.00 97.38 83 HIS A N 1
ATOM 633 C CA . HIS A 1 83 ? -13.578 12.287 6.102 1.00 97.38 83 HIS A CA 1
ATOM 634 C C . HIS A 1 83 ? -13.544 12.192 7.637 1.00 97.38 83 HIS A C 1
ATOM 636 O O . HIS A 1 83 ? -13.409 11.096 8.192 1.00 97.38 83 HIS A O 1
ATOM 642 N N . PRO A 1 84 ? -13.634 13.329 8.356 1.00 95.50 84 PRO A N 1
ATOM 643 C CA . PRO A 1 84 ? -13.606 13.328 9.813 1.00 95.50 84 PRO A CA 1
ATOM 644 C C . PRO A 1 84 ? -14.779 12.515 10.377 1.00 95.50 84 PRO A C 1
ATOM 646 O O . PRO A 1 84 ? -15.907 12.612 9.900 1.00 95.50 84 PRO A O 1
ATOM 649 N N . GLY A 1 85 ? -14.507 11.702 11.399 1.00 94.00 85 GLY A N 1
ATOM 650 C CA . GLY A 1 85 ? -15.502 10.831 12.035 1.00 94.00 85 GLY A CA 1
ATOM 651 C C . GLY A 1 85 ? -15.647 9.439 11.409 1.00 94.00 85 GLY A C 1
ATOM 652 O O . GLY A 1 85 ? -16.274 8.585 12.025 1.00 94.00 85 GLY A O 1
ATOM 653 N N . SER A 1 86 ? -15.037 9.178 10.246 1.00 96.88 86 SER A N 1
ATOM 654 C CA . SER A 1 86 ? -14.929 7.817 9.699 1.00 96.88 86 SER A CA 1
ATOM 655 C C . SER A 1 86 ? -13.763 7.065 10.339 1.00 96.88 86 SER A C 1
ATOM 657 O O . SER A 1 86 ? -12.670 7.614 10.503 1.00 96.88 86 SER A O 1
ATOM 659 N N . THR A 1 87 ? -13.960 5.791 10.669 1.00 97.81 87 THR A N 1
ATOM 660 C CA . THR A 1 87 ? -12.863 4.904 11.067 1.00 97.81 87 THR A CA 1
ATOM 661 C C . THR A 1 87 ? -12.076 4.437 9.841 1.00 97.81 87 THR A C 1
ATOM 663 O O . THR A 1 87 ? -12.540 4.522 8.703 1.00 97.81 87 THR A O 1
ATOM 666 N N . LEU A 1 88 ? -10.877 3.879 10.044 1.00 97.25 88 LEU A N 1
ATOM 667 C CA . LEU A 1 88 ? -10.160 3.227 8.943 1.00 97.25 88 LEU A CA 1
ATOM 668 C C . LEU A 1 88 ? -10.941 2.036 8.365 1.00 97.25 88 LEU A C 1
ATOM 670 O O . LEU A 1 88 ? -10.789 1.762 7.181 1.00 97.25 88 LEU A O 1
ATOM 674 N N . ALA A 1 89 ? -11.776 1.352 9.154 1.00 97.31 89 ALA A N 1
ATOM 675 C CA . ALA A 1 89 ? -12.626 0.285 8.631 1.00 97.31 89 ALA A CA 1
ATOM 676 C C . ALA A 1 89 ? -13.643 0.843 7.622 1.00 97.31 89 ALA A C 1
ATOM 678 O O . ALA A 1 89 ? -13.711 0.346 6.502 1.00 97.31 89 ALA A O 1
ATOM 679 N N . ASP A 1 90 ? -14.326 1.941 7.965 1.00 97.25 90 ASP A N 1
ATOM 680 C CA . ASP A 1 90 ? -15.301 2.598 7.079 1.00 97.25 90 ASP A CA 1
ATOM 681 C C . ASP A 1 90 ? -14.647 3.098 5.781 1.00 97.25 90 ASP A C 1
ATOM 683 O O . ASP A 1 90 ? -15.195 2.958 4.687 1.00 97.25 90 ASP A O 1
ATOM 687 N N . LEU A 1 91 ? -13.438 3.662 5.887 1.00 98.12 91 LEU A N 1
ATOM 688 C CA . LEU A 1 91 ? -12.703 4.198 4.738 1.00 98.12 91 LEU A CA 1
ATOM 689 C C . LEU A 1 91 ? -12.167 3.118 3.791 1.00 98.12 91 LEU A C 1
ATOM 691 O O . LEU A 1 91 ? -11.930 3.418 2.619 1.00 98.12 91 LEU A O 1
ATOM 695 N N . TYR A 1 92 ? -11.931 1.900 4.285 1.00 97.75 92 TYR A N 1
ATOM 696 C CA . TYR A 1 92 ? -11.340 0.799 3.516 1.00 97.75 92 TYR A CA 1
ATOM 697 C C . TYR A 1 92 ? -12.313 -0.331 3.185 1.00 97.75 92 TYR A C 1
ATOM 699 O O . TYR A 1 92 ? -11.896 -1.313 2.566 1.00 97.75 92 TYR A O 1
ATOM 707 N N . ASP A 1 93 ? -13.593 -0.177 3.516 1.00 97.12 93 ASP A N 1
ATOM 708 C CA . ASP A 1 93 ? -14.639 -1.051 3.004 1.00 97.12 93 ASP A CA 1
ATOM 709 C C . ASP A 1 93 ? -14.639 -1.023 1.455 1.00 97.12 93 ASP A C 1
ATOM 711 O O . ASP A 1 93 ? -14.685 0.056 0.849 1.00 97.12 93 ASP A O 1
ATOM 715 N N . PRO A 1 94 ? -14.532 -2.179 0.772 1.00 94.56 94 PRO A N 1
ATOM 716 C CA . PRO A 1 94 ? -14.423 -2.225 -0.685 1.00 94.56 94 PRO A CA 1
ATOM 717 C C . PRO A 1 94 ? -15.599 -1.587 -1.430 1.00 94.56 94 PRO A C 1
ATOM 719 O O . PRO A 1 94 ? -15.378 -1.012 -2.508 1.00 94.56 94 PRO A O 1
ATOM 722 N N . ASP A 1 95 ? -16.801 -1.660 -0.861 1.00 96.38 95 ASP A N 1
ATOM 723 C CA . ASP A 1 95 ? -18.053 -1.224 -1.471 1.00 96.38 95 ASP A CA 1
ATOM 724 C C . ASP A 1 95 ? -18.316 0.260 -1.190 1.00 96.38 95 ASP A C 1
ATOM 726 O O . ASP A 1 95 ? -18.783 0.980 -2.077 1.00 96.38 95 ASP A O 1
ATOM 730 N N . THR A 1 96 ? -17.934 0.758 -0.008 1.00 96.06 96 THR A N 1
ATOM 731 C CA . THR A 1 96 ? -18.189 2.151 0.404 1.00 96.06 96 THR A CA 1
ATOM 732 C C . THR A 1 96 ? -16.964 3.066 0.410 1.00 96.06 96 THR A C 1
ATOM 734 O O . THR A 1 96 ? -17.119 4.259 0.679 1.00 96.06 96 THR A O 1
ATOM 737 N N . MET A 1 97 ? -15.760 2.577 0.075 1.00 98.12 97 MET A N 1
ATOM 738 C CA . MET A 1 97 ? -14.539 3.400 0.066 1.00 98.12 97 MET A CA 1
ATOM 739 C C . MET A 1 97 ? -14.741 4.698 -0.742 1.00 98.12 97 MET A C 1
ATOM 741 O O . MET A 1 97 ? -15.046 4.626 -1.947 1.00 98.12 97 MET A O 1
ATOM 745 N N . PRO A 1 98 ? -14.483 5.878 -0.135 1.00 98.38 98 PRO A N 1
ATOM 746 C CA . PRO A 1 98 ? -14.692 7.164 -0.784 1.00 98.38 98 PRO A CA 1
ATOM 747 C C . PRO A 1 98 ? -13.957 7.301 -2.130 1.00 98.38 98 PRO A C 1
ATOM 749 O O . PRO A 1 98 ? -12.782 6.924 -2.243 1.00 98.38 98 PRO A O 1
ATOM 752 N N . PRO A 1 99 ? -14.586 7.891 -3.168 1.00 98.31 99 PRO A N 1
ATOM 753 C CA . PRO A 1 99 ? -13.984 7.995 -4.499 1.00 98.31 99 PRO A CA 1
ATOM 754 C C . PRO A 1 99 ? -12.639 8.734 -4.538 1.00 98.31 99 PRO A C 1
ATOM 756 O O . PRO A 1 99 ? -11.763 8.364 -5.323 1.00 98.31 99 PRO A O 1
ATOM 759 N N . ASN A 1 100 ? -12.449 9.755 -3.694 1.00 98.50 100 ASN A N 1
ATOM 760 C CA . ASN A 1 100 ? -11.185 10.493 -3.595 1.00 98.50 100 ASN A CA 1
ATOM 761 C C . ASN A 1 100 ? -10.050 9.601 -3.064 1.00 98.50 100 ASN A C 1
ATOM 763 O O . ASN A 1 100 ? -8.968 9.590 -3.649 1.00 98.50 100 ASN A O 1
ATOM 767 N N . LEU A 1 101 ? -10.316 8.795 -2.031 1.00 98.62 101 LEU A N 1
ATOM 768 C CA . LEU A 1 101 ? -9.355 7.849 -1.465 1.00 98.62 101 LEU A CA 1
ATOM 769 C C . LEU A 1 101 ? -9.021 6.733 -2.460 1.00 98.62 101 LEU A C 1
ATOM 771 O O . LEU A 1 101 ? -7.850 6.427 -2.685 1.00 98.62 101 LEU A O 1
ATOM 775 N N . ARG A 1 102 ? -10.033 6.189 -3.146 1.00 98.50 102 ARG A N 1
ATOM 776 C CA . ARG A 1 102 ? -9.832 5.191 -4.207 1.00 98.50 102 ARG A CA 1
ATOM 777 C C . ARG A 1 102 ? -8.978 5.737 -5.352 1.00 98.50 102 ARG A C 1
ATOM 779 O O . ARG A 1 102 ? -8.118 5.032 -5.877 1.00 98.50 102 ARG A O 1
ATOM 786 N N . LYS A 1 103 ? -9.202 6.992 -5.756 1.00 98.69 103 LYS A N 1
ATOM 787 C CA . LYS A 1 103 ? -8.397 7.672 -6.781 1.00 98.69 103 LYS A CA 1
ATOM 788 C C . LYS A 1 103 ? -6.952 7.878 -6.317 1.00 98.69 103 LYS A C 1
ATOM 790 O O . LYS A 1 103 ? -6.047 7.650 -7.116 1.00 98.69 103 LYS A O 1
ATOM 795 N N . ALA A 1 104 ? -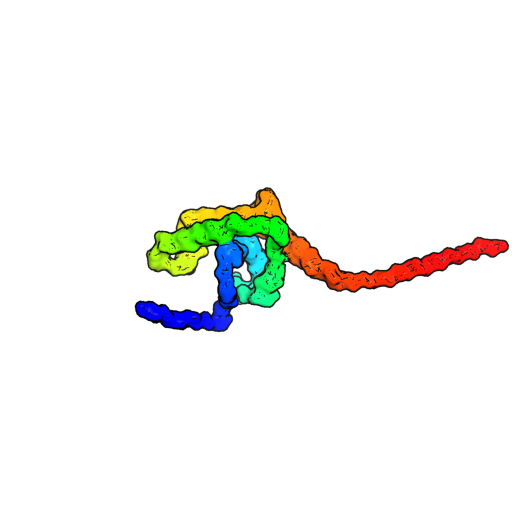6.744 8.266 -5.057 1.00 98.75 104 ALA A N 1
ATOM 796 C CA . ALA A 1 104 ? -5.414 8.439 -4.475 1.00 98.75 104 ALA A CA 1
ATOM 797 C C . ALA A 1 104 ? -4.617 7.123 -4.489 1.00 98.75 104 ALA A C 1
ATOM 799 O O . ALA A 1 104 ? -3.504 7.093 -5.012 1.00 98.75 104 ALA A O 1
ATOM 800 N N . HIS A 1 105 ? -5.226 6.016 -4.044 1.00 98.62 105 HIS A N 1
ATOM 801 C CA . HIS A 1 105 ? -4.608 4.685 -4.110 1.00 98.62 105 HIS A CA 1
ATOM 802 C C . HIS A 1 105 ? -4.285 4.252 -5.533 1.00 98.62 105 HIS A C 1
ATOM 804 O O . HIS A 1 105 ? -3.159 3.866 -5.804 1.00 98.62 105 HIS A O 1
ATOM 810 N N . ARG A 1 106 ? -5.210 4.412 -6.488 1.00 98.44 106 ARG A N 1
ATOM 811 C CA . ARG A 1 106 ? -4.938 4.079 -7.901 1.00 98.44 106 ARG A CA 1
ATOM 812 C C . ARG A 1 106 ? -3.736 4.839 -8.471 1.00 98.44 106 ARG A C 1
ATOM 814 O O . ARG A 1 106 ? -2.984 4.285 -9.273 1.00 98.44 106 ARG A O 1
ATOM 821 N N . ALA A 1 107 ? -3.567 6.106 -8.094 1.00 98.62 107 ALA A N 1
ATOM 822 C CA . ALA A 1 107 ? -2.428 6.910 -8.527 1.00 98.62 107 ALA A CA 1
ATOM 823 C C . ALA A 1 107 ? -1.115 6.424 -7.892 1.00 98.62 107 ALA A C 1
ATOM 825 O O . ALA A 1 107 ? -0.121 6.264 -8.608 1.00 98.62 107 ALA A O 1
ATOM 826 N N . LEU A 1 108 ? -1.136 6.147 -6.583 1.00 98.81 108 LEU A N 1
ATOM 827 C CA . LEU A 1 108 ? -0.017 5.573 -5.837 1.00 98.81 108 LEU A CA 1
ATOM 828 C C . LEU A 1 108 ? 0.395 4.208 -6.407 1.00 98.81 108 LEU A C 1
ATOM 830 O O . LEU A 1 108 ? 1.555 4.016 -6.763 1.00 98.81 108 LEU A O 1
ATOM 834 N N . ASP A 1 109 ? -0.565 3.303 -6.590 1.00 98.62 109 ASP A N 1
ATOM 835 C CA . ASP A 1 109 ? -0.371 1.962 -7.142 1.00 98.62 109 ASP A CA 1
ATOM 836 C C . ASP A 1 109 ? 0.259 2.016 -8.528 1.00 98.62 109 ASP A C 1
ATOM 838 O O . ASP A 1 109 ? 1.245 1.335 -8.794 1.00 98.62 109 ASP A O 1
ATOM 842 N N . GLY A 1 110 ? -0.255 2.880 -9.407 1.00 98.25 110 GLY A N 1
ATOM 843 C CA . GLY A 1 110 ? 0.316 3.061 -10.736 1.00 98.25 110 GLY A CA 1
ATOM 844 C C . GLY A 1 110 ? 1.754 3.584 -10.696 1.00 98.25 110 GLY A C 1
ATOM 845 O O . GLY A 1 110 ? 2.559 3.223 -11.556 1.00 98.25 110 GLY A O 1
ATOM 846 N N . ALA A 1 111 ? 2.099 4.438 -9.729 1.00 98.38 111 ALA A N 1
ATOM 847 C CA . ALA A 1 111 ? 3.468 4.912 -9.554 1.00 98.38 111 ALA A CA 1
ATOM 848 C C . ALA A 1 111 ? 4.391 3.802 -9.044 1.00 98.38 111 ALA A C 1
ATOM 850 O O . ALA A 1 111 ? 5.448 3.602 -9.640 1.00 98.38 111 ALA A O 1
ATOM 851 N N . VAL A 1 112 ? 3.966 3.046 -8.028 1.00 98.56 112 VAL A N 1
ATOM 852 C CA . VAL A 1 112 ? 4.730 1.917 -7.482 1.00 98.56 112 VAL A CA 1
ATOM 853 C C . VAL A 1 112 ? 4.923 0.829 -8.535 1.00 98.56 112 VAL A C 1
ATOM 855 O O . VAL A 1 112 ? 6.046 0.388 -8.753 1.00 98.56 112 VAL A O 1
ATOM 858 N N . ASP A 1 113 ? 3.874 0.454 -9.267 1.00 98.38 113 ASP A N 1
ATOM 859 C CA . ASP A 1 113 ? 3.939 -0.521 -10.359 1.00 98.38 113 ASP A CA 1
ATOM 860 C C . ASP A 1 113 ? 5.025 -0.164 -11.387 1.00 98.38 113 ASP A C 1
ATOM 862 O O . ASP A 1 113 ? 5.796 -1.027 -11.820 1.00 98.38 113 ASP A O 1
ATOM 866 N N . ARG A 1 114 ? 5.136 1.122 -11.746 1.00 97.88 114 ARG A N 1
ATOM 867 C CA . ARG A 1 114 ? 6.135 1.605 -12.710 1.00 97.88 114 ARG A CA 1
ATOM 868 C C . ARG A 1 114 ? 7.576 1.491 -12.221 1.00 97.88 114 ARG A C 1
ATOM 870 O O . ARG A 1 114 ? 8.466 1.449 -13.069 1.00 97.88 114 ARG A O 1
ATOM 877 N N . LEU A 1 115 ? 7.806 1.378 -10.912 1.00 97.94 115 LEU A N 1
ATOM 878 C CA . LEU A 1 115 ? 9.134 1.103 -10.355 1.00 97.94 115 LEU A CA 1
ATOM 879 C C . LEU A 1 115 ? 9.589 -0.334 -10.648 1.00 97.94 115 LEU A C 1
ATOM 881 O O . LEU A 1 115 ? 10.776 -0.583 -10.833 1.00 97.94 115 LEU A O 1
ATOM 885 N N . TYR A 1 116 ? 8.651 -1.281 -10.742 1.00 97.19 116 TYR A N 1
ATOM 886 C CA . TYR A 1 116 ? 8.945 -2.693 -11.017 1.00 97.19 116 TYR A CA 1
ATOM 887 C C . TYR A 1 116 ? 8.897 -3.039 -12.505 1.00 97.19 116 TYR A C 1
ATOM 889 O O . TYR A 1 116 ? 9.607 -3.952 -12.953 1.00 97.19 116 TYR A O 1
ATOM 897 N N . ARG A 1 117 ? 8.034 -2.346 -13.261 1.00 96.00 117 ARG A N 1
ATOM 898 C CA . ARG A 1 117 ? 7.849 -2.512 -14.706 1.00 96.00 117 ARG A CA 1
ATOM 899 C C . ARG A 1 117 ? 7.229 -1.259 -15.326 1.00 96.00 117 ARG A C 1
ATOM 901 O O . ARG A 1 117 ? 6.105 -0.897 -15.002 1.00 96.00 117 ARG A O 1
ATOM 908 N N . ARG A 1 118 ? 7.910 -0.644 -16.302 1.00 94.25 118 ARG A N 1
ATOM 909 C CA . ARG A 1 118 ? 7.512 0.649 -16.905 1.00 94.25 118 ARG A CA 1
ATOM 910 C C . ARG A 1 118 ? 6.075 0.701 -17.449 1.00 94.25 118 ARG A C 1
ATOM 912 O O . ARG A 1 118 ? 5.454 1.755 -17.393 1.00 94.25 118 ARG A O 1
ATOM 919 N N . SER A 1 119 ? 5.551 -0.406 -17.973 1.00 95.12 119 SER A N 1
ATOM 920 C CA . SER A 1 119 ? 4.175 -0.499 -18.488 1.00 95.12 119 SER A CA 1
ATOM 921 C C . SER A 1 119 ? 3.104 -0.690 -17.403 1.00 95.12 119 SER A C 1
ATOM 923 O O . SER A 1 119 ? 1.921 -0.697 -17.725 1.00 95.12 119 SER A O 1
ATOM 925 N N . GLY A 1 120 ? 3.488 -0.843 -16.132 1.00 96.25 120 GLY A N 1
ATOM 926 C CA . GLY A 1 120 ? 2.585 -1.221 -15.045 1.00 96.25 120 GLY A CA 1
ATOM 927 C C . GLY A 1 120 ? 2.145 -2.686 -15.125 1.00 96.25 120 GLY A C 1
ATOM 928 O O . GLY A 1 120 ? 2.784 -3.480 -15.820 1.00 96.25 120 GLY A O 1
ATOM 929 N N . PHE A 1 121 ? 1.069 -3.054 -14.420 1.00 97.69 121 PHE A N 1
ATOM 930 C CA . PHE A 1 121 ? 0.537 -4.425 -14.356 1.00 97.69 121 PHE A CA 1
ATOM 931 C C . PHE A 1 121 ? -0.961 -4.486 -14.635 1.00 97.69 121 PHE A C 1
ATOM 933 O O . PHE A 1 121 ? -1.721 -3.668 -14.122 1.00 97.69 121 PHE A O 1
ATOM 940 N N . ALA A 1 122 ? -1.385 -5.474 -15.429 1.00 94.94 122 ALA A N 1
ATOM 941 C CA . ALA A 1 122 ? -2.795 -5.651 -15.775 1.00 94.94 122 ALA A CA 1
ATOM 942 C C . ALA A 1 122 ? -3.570 -6.419 -14.694 1.00 94.94 122 ALA A C 1
ATOM 944 O O . ALA A 1 122 ? -4.787 -6.285 -14.585 1.00 94.94 122 ALA A O 1
ATOM 945 N N . SER A 1 123 ? -2.877 -7.217 -13.878 1.00 96.62 123 SER A N 1
ATOM 946 C CA . SER A 1 123 ? -3.494 -8.030 -12.833 1.00 96.62 123 SER A CA 1
ATOM 947 C C . SER A 1 123 ? -2.585 -8.202 -11.621 1.00 96.62 123 SER A C 1
ATOM 949 O O . SER A 1 123 ? -1.375 -7.986 -11.678 1.00 96.62 123 SER A O 1
ATOM 951 N N . GLU A 1 124 ? -3.177 -8.623 -10.505 1.00 96.94 124 GLU A N 1
ATOM 952 C CA . GLU A 1 124 ? -2.429 -9.037 -9.318 1.00 96.94 124 GLU A CA 1
ATOM 953 C C . GLU A 1 124 ? -1.486 -10.207 -9.599 1.00 96.94 124 GLU A C 1
ATOM 955 O O . GLU A 1 124 ? -0.348 -10.193 -9.140 1.00 96.94 124 GLU A O 1
ATOM 960 N N . ARG A 1 125 ? -1.922 -11.182 -10.401 1.00 97.38 125 ARG A N 1
ATOM 961 C CA . ARG A 1 125 ? -1.097 -12.333 -10.771 1.00 97.38 125 ARG A CA 1
ATOM 962 C C . ARG A 1 125 ? 0.233 -11.898 -11.390 1.00 97.38 125 ARG A C 1
ATOM 964 O O . ARG A 1 125 ? 1.279 -12.376 -10.970 1.00 97.38 125 ARG A O 1
ATOM 971 N N . GLU A 1 126 ? 0.205 -10.953 -12.330 1.00 98.06 126 GLU A N 1
ATOM 972 C CA . GLU A 1 126 ? 1.436 -10.451 -12.955 1.00 98.06 126 GLU A CA 1
ATOM 973 C C . GLU A 1 126 ? 2.352 -9.721 -11.958 1.00 98.06 126 GLU A C 1
ATOM 975 O O . GLU A 1 126 ? 3.576 -9.784 -12.092 1.00 98.06 126 GLU A O 1
ATOM 980 N N . ARG A 1 127 ? 1.780 -9.035 -10.954 1.00 98.44 127 ARG A N 1
ATOM 981 C CA . ARG A 1 127 ? 2.561 -8.420 -9.866 1.00 98.44 127 ARG A CA 1
ATOM 982 C C . ARG A 1 127 ? 3.299 -9.492 -9.074 1.00 98.44 127 ARG A C 1
ATOM 984 O O . ARG A 1 127 ? 4.504 -9.387 -8.873 1.00 98.44 127 ARG A O 1
ATOM 991 N N . VAL A 1 128 ? 2.594 -10.548 -8.679 1.00 97.69 128 VAL A N 1
ATOM 992 C CA . VAL A 1 128 ? 3.157 -11.655 -7.892 1.00 97.69 128 VAL A CA 1
ATOM 993 C C . VAL A 1 128 ? 4.236 -12.394 -8.670 1.00 97.69 128 VAL A C 1
ATOM 995 O O . VAL A 1 128 ? 5.313 -12.622 -8.130 1.00 97.69 128 VAL A O 1
ATOM 998 N N . GLU A 1 129 ? 3.992 -12.714 -9.943 1.00 97.75 129 GLU A N 1
ATOM 999 C CA . GLU A 1 129 ? 4.991 -13.340 -10.817 1.00 97.75 129 GLU A CA 1
ATOM 1000 C C . GLU A 1 129 ? 6.266 -12.486 -10.888 1.00 97.75 129 GLU A C 1
ATOM 1002 O O . GLU A 1 129 ? 7.377 -13.004 -10.747 1.00 97.75 129 GLU A O 1
ATOM 1007 N N . ARG A 1 130 ? 6.130 -11.159 -11.024 1.00 97.50 130 ARG A N 1
ATOM 1008 C CA . ARG A 1 130 ? 7.281 -10.249 -11.006 1.00 97.50 130 ARG A CA 1
ATOM 1009 C C . ARG A 1 130 ? 8.019 -10.255 -9.674 1.00 97.50 130 ARG A C 1
ATOM 1011 O O . ARG A 1 130 ? 9.249 -10.303 -9.681 1.00 97.50 130 ARG A O 1
ATOM 1018 N N . LEU A 1 131 ? 7.299 -10.186 -8.560 1.00 97.75 131 LEU A N 1
ATOM 1019 C CA . LEU A 1 131 ? 7.896 -10.184 -7.228 1.00 97.75 131 LEU A CA 1
ATOM 1020 C C . LEU A 1 131 ? 8.625 -11.501 -6.945 1.00 97.75 131 LEU A C 1
ATOM 1022 O O . LEU A 1 131 ? 9.764 -11.468 -6.497 1.00 97.75 131 LEU A O 1
ATOM 1026 N N . LEU A 1 132 ? 8.041 -12.651 -7.291 1.00 96.88 132 LEU A N 1
ATOM 1027 C CA . LEU A 1 132 ? 8.697 -13.954 -7.143 1.00 96.88 132 LEU A CA 1
ATOM 1028 C C . LEU A 1 132 ? 10.006 -14.029 -7.941 1.00 96.88 132 LEU A C 1
ATOM 1030 O O . LEU A 1 132 ? 11.025 -14.427 -7.382 1.00 96.88 132 LEU A O 1
ATOM 1034 N N . MET A 1 133 ? 10.024 -13.555 -9.193 1.00 95.50 133 MET A N 1
ATOM 1035 C CA . MET A 1 133 ? 11.261 -13.486 -9.988 1.00 95.50 133 MET A CA 1
ATOM 1036 C C . MET A 1 133 ? 12.343 -12.615 -9.327 1.00 95.50 133 MET A C 1
ATOM 1038 O O . MET A 1 133 ? 13.522 -12.971 -9.335 1.00 95.50 133 MET A O 1
ATOM 1042 N N . LEU A 1 134 ? 11.967 -11.467 -8.752 1.00 95.31 134 LEU A N 1
ATOM 1043 C CA . LEU A 1 134 ? 12.910 -10.598 -8.038 1.00 95.31 134 LEU A CA 1
ATOM 1044 C C . LEU A 1 134 ? 13.414 -11.254 -6.749 1.00 95.31 134 LEU A C 1
ATOM 1046 O O . LEU A 1 134 ? 14.612 -11.218 -6.473 1.00 95.31 134 LEU A O 1
ATOM 1050 N N . TYR A 1 135 ? 12.519 -11.888 -5.992 1.00 94.88 135 TYR A N 1
ATOM 1051 C CA . TYR A 1 135 ? 12.859 -12.616 -4.775 1.00 94.88 135 TYR A CA 1
ATOM 1052 C C . TYR A 1 135 ? 13.856 -13.749 -5.046 1.00 94.88 135 TYR A C 1
ATOM 1054 O O . TYR A 1 135 ? 14.860 -13.873 -4.344 1.00 94.88 135 TYR A O 1
ATOM 1062 N N . GLU A 1 136 ? 13.619 -14.551 -6.088 1.00 93.12 136 GLU A N 1
ATOM 1063 C CA . GLU A 1 136 ? 14.547 -15.597 -6.519 1.00 93.12 136 GLU A CA 1
ATOM 1064 C C . GLU A 1 136 ? 15.925 -15.010 -6.834 1.00 93.12 136 GLU A C 1
ATOM 1066 O O . GLU A 1 136 ? 16.927 -15.496 -6.305 1.00 93.12 136 GLU A O 1
ATOM 1071 N N . GLY A 1 137 ? 15.977 -13.916 -7.603 1.00 90.50 137 GLY A N 1
ATOM 1072 C CA . GLY A 1 137 ? 17.215 -13.206 -7.933 1.00 90.50 137 GLY A CA 1
ATOM 1073 C C . GLY A 1 137 ? 18.005 -12.739 -6.705 1.00 90.50 137 GLY A C 1
ATOM 1074 O O . GLY A 1 137 ? 19.224 -12.908 -6.665 1.00 90.50 137 GLY A O 1
ATOM 1075 N N . LEU A 1 138 ? 17.326 -12.237 -5.668 1.00 86.62 138 LEU A N 1
ATOM 1076 C CA . LEU A 1 138 ? 17.954 -11.838 -4.398 1.00 86.62 138 LEU A CA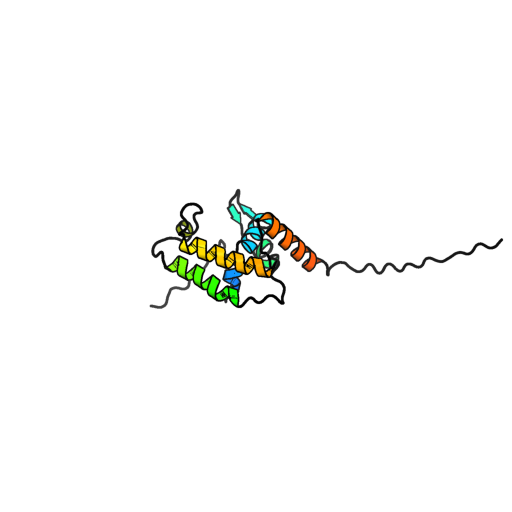 1
ATOM 1077 C C . LEU A 1 138 ? 18.558 -13.026 -3.630 1.00 86.62 138 LEU A C 1
ATOM 1079 O O . LEU A 1 138 ? 19.504 -12.846 -2.865 1.00 86.62 138 LEU A O 1
ATOM 1083 N N . ARG A 1 139 ? 18.042 -14.244 -3.837 1.00 79.50 139 ARG A N 1
ATOM 1084 C CA . ARG A 1 139 ? 18.515 -15.473 -3.178 1.00 79.50 139 ARG A CA 1
ATOM 1085 C C . ARG A 1 139 ? 19.553 -16.262 -3.971 1.00 79.50 139 ARG A C 1
ATOM 1087 O O . ARG A 1 139 ? 20.234 -17.111 -3.391 1.00 79.50 139 ARG A O 1
ATOM 1094 N N . MET A 1 140 ? 19.727 -15.975 -5.260 1.00 66.69 140 MET A N 1
ATOM 1095 C CA . MET A 1 140 ? 20.736 -16.631 -6.097 1.00 66.69 140 MET A CA 1
ATOM 1096 C C . MET A 1 140 ? 22.221 -16.433 -5.696 1.00 66.69 140 MET A C 1
ATOM 1098 O O . MET A 1 140 ? 23.014 -17.260 -6.152 1.00 66.69 140 MET A O 1
ATOM 1102 N N . PRO A 1 141 ? 22.651 -15.502 -4.808 1.00 54.56 141 PRO A N 1
ATOM 1103 C CA . PRO A 1 141 ? 24.046 -15.459 -4.345 1.00 54.56 141 PRO A CA 1
ATOM 1104 C C . PRO A 1 141 ? 24.462 -16.634 -3.437 1.00 54.56 141 PRO A C 1
ATOM 1106 O O . PRO A 1 141 ? 25.622 -16.717 -3.050 1.00 54.56 141 PRO A O 1
ATOM 1109 N N . LEU A 1 142 ? 23.549 -17.551 -3.085 1.00 52.97 142 LEU A N 1
ATOM 1110 C CA . LEU A 1 142 ? 23.838 -18.729 -2.251 1.00 52.97 142 LEU A CA 1
ATOM 1111 C C . LEU A 1 142 ? 24.096 -20.022 -3.042 1.00 52.97 142 LEU A C 1
ATOM 1113 O O . LEU A 1 142 ? 24.236 -21.091 -2.443 1.00 52.97 142 LEU A O 1
ATOM 1117 N N . ARG A 1 143 ? 24.197 -19.970 -4.377 1.00 50.62 143 ARG A N 1
ATOM 1118 C CA . ARG A 1 143 ? 24.788 -21.091 -5.119 1.00 50.62 143 ARG A CA 1
ATOM 1119 C C . ARG A 1 143 ? 26.281 -21.107 -4.822 1.00 50.62 143 ARG A C 1
ATOM 1121 O O . ARG A 1 143 ? 27.043 -20.374 -5.439 1.00 50.62 143 ARG A O 1
ATOM 1128 N N . VAL A 1 144 ? 26.685 -21.965 -3.885 1.00 53.03 144 VAL A N 1
ATOM 1129 C CA . VAL A 1 144 ? 28.065 -22.443 -3.798 1.00 53.03 144 VAL A CA 1
ATOM 1130 C C . VAL A 1 144 ? 28.462 -22.847 -5.212 1.00 53.03 144 VAL A C 1
ATOM 1132 O O . VAL A 1 144 ? 27.882 -23.778 -5.778 1.00 53.03 144 VAL A O 1
ATOM 1135 N N . GLU A 1 145 ? 29.402 -22.120 -5.809 1.00 50.12 145 GLU A N 1
ATOM 1136 C CA . GLU A 1 145 ? 30.077 -22.590 -7.005 1.00 50.12 145 GLU A CA 1
ATOM 1137 C C . GLU A 1 145 ? 30.762 -23.897 -6.617 1.00 50.12 145 GLU A C 1
ATOM 1139 O O . GLU A 1 145 ? 31.845 -23.915 -6.030 1.00 50.12 145 GLU A O 1
ATOM 1144 N N . ILE A 1 146 ? 30.112 -25.027 -6.902 1.00 50.34 146 ILE A N 1
ATOM 1145 C CA . ILE A 1 146 ? 30.813 -26.299 -6.921 1.00 50.34 146 ILE A CA 1
ATOM 1146 C C . ILE A 1 146 ? 31.784 -26.158 -8.086 1.00 50.34 146 ILE A C 1
ATOM 1148 O O . ILE A 1 146 ? 31.414 -26.316 -9.249 1.00 50.34 146 ILE A O 1
ATOM 1152 N N . THR A 1 147 ? 33.023 -25.793 -7.764 1.00 50.75 147 THR A N 1
ATOM 1153 C CA . THR A 1 147 ? 34.156 -25.745 -8.683 1.00 50.75 147 THR A CA 1
ATOM 1154 C C . THR A 1 147 ? 34.455 -27.167 -9.154 1.00 50.75 147 THR A C 1
ATOM 1156 O O . THR A 1 147 ? 35.381 -27.847 -8.716 1.00 50.75 147 THR A O 1
ATOM 1159 N N . GLY A 1 148 ? 33.624 -27.664 -10.066 1.00 48.22 148 GLY A N 1
ATOM 1160 C CA . GLY A 1 148 ? 33.821 -28.930 -10.743 1.00 48.22 148 GLY A CA 1
ATOM 1161 C C . GLY A 1 148 ? 35.007 -28.811 -11.690 1.00 48.22 148 GLY A C 1
ATOM 1162 O O . GLY A 1 148 ? 34.842 -28.492 -12.866 1.00 48.22 148 GLY A O 1
ATOM 1163 N N . LYS A 1 149 ? 36.218 -29.087 -11.193 1.00 44.66 149 LYS A N 1
ATOM 1164 C CA . LYS A 1 149 ? 37.393 -29.371 -12.028 1.00 44.66 149 LYS A CA 1
ATOM 1165 C C . LYS A 1 149 ? 37.054 -30.516 -12.990 1.00 44.66 149 LYS A C 1
ATOM 1167 O O . LYS A 1 149 ? 37.169 -31.687 -12.637 1.00 44.66 149 LYS A O 1
ATOM 1172 N N . LYS A 1 150 ? 36.710 -30.205 -14.242 1.00 50.34 150 LYS A N 1
ATOM 1173 C CA . LYS A 1 150 ? 36.751 -31.192 -15.329 1.00 50.34 150 LYS A CA 1
ATOM 1174 C C . LYS A 1 150 ? 38.214 -31.471 -15.687 1.00 50.34 150 LYS A C 1
ATOM 1176 O O . LYS A 1 150 ? 38.804 -30.759 -16.492 1.00 50.34 150 LYS A O 1
ATOM 1181 N N . LYS A 1 151 ? 38.806 -32.531 -15.127 1.00 46.00 151 LYS A N 1
ATOM 1182 C CA . LYS A 1 151 ? 39.988 -33.185 -15.716 1.00 46.00 151 LYS A CA 1
ATOM 1183 C C . LYS A 1 151 ? 39.535 -34.402 -16.524 1.00 46.00 151 LYS A C 1
ATOM 1185 O O . LYS A 1 151 ? 39.564 -35.528 -16.044 1.00 46.00 151 LYS A O 1
ATOM 1190 N N . GLY A 1 152 ? 39.127 -34.169 -17.770 1.00 46.50 152 GLY A N 1
ATOM 1191 C CA . GLY A 1 152 ? 39.023 -35.235 -18.765 1.00 46.50 152 GLY A CA 1
ATOM 1192 C C . GLY A 1 152 ? 40.421 -35.602 -19.258 1.00 46.50 152 GLY A C 1
ATOM 1193 O O . GLY A 1 152 ? 40.984 -34.906 -20.099 1.00 46.50 152 GLY A O 1
ATOM 1194 N N . ARG A 1 153 ? 41.015 -36.666 -18.710 1.00 49.97 153 ARG A N 1
ATOM 1195 C CA . ARG A 1 153 ? 42.277 -37.235 -19.203 1.00 49.97 153 ARG A CA 1
ATOM 1196 C C . ARG A 1 153 ? 41.990 -37.929 -20.537 1.00 49.97 153 ARG A C 1
ATOM 1198 O O . ARG A 1 153 ? 41.305 -38.943 -20.571 1.00 49.97 153 ARG A O 1
ATOM 1205 N N . ARG A 1 154 ? 42.493 -37.371 -21.640 1.00 53.56 154 ARG A N 1
ATOM 1206 C CA . ARG A 1 154 ? 42.430 -37.991 -22.972 1.00 53.56 154 ARG A CA 1
ATOM 1207 C C . ARG A 1 154 ? 43.386 -39.191 -22.976 1.00 53.56 154 ARG A C 1
ATOM 1209 O O . ARG A 1 154 ? 44.598 -39.001 -23.003 1.00 53.56 154 ARG A O 1
ATOM 1216 N N . VAL A 1 155 ? 42.858 -40.410 -22.901 1.00 54.75 155 VAL A N 1
ATOM 1217 C CA . VAL A 1 155 ? 43.647 -41.627 -23.132 1.00 54.75 155 VAL A CA 1
ATOM 1218 C C . VAL A 1 155 ? 43.704 -41.837 -24.644 1.00 54.75 155 VAL A C 1
ATOM 1220 O O . VAL A 1 155 ? 42.672 -42.031 -25.280 1.00 54.75 155 VAL A O 1
ATOM 1223 N N . ARG A 1 156 ? 44.899 -41.724 -25.233 1.00 49.78 156 ARG A N 1
ATOM 1224 C CA . ARG A 1 156 ? 45.155 -42.186 -26.602 1.00 49.78 156 ARG A CA 1
ATOM 1225 C C . ARG A 1 156 ? 45.477 -43.676 -26.524 1.00 49.78 156 ARG A C 1
ATOM 1227 O O . ARG A 1 156 ? 46.421 -44.042 -25.833 1.00 49.78 156 ARG A O 1
ATOM 1234 N N . PHE A 1 157 ? 44.701 -44.501 -27.216 1.00 40.72 157 PHE A N 1
ATOM 1235 C CA . PHE A 1 157 ? 45.117 -45.849 -27.587 1.00 40.72 157 PHE A CA 1
ATOM 1236 C C . PHE A 1 157 ? 45.882 -45.748 -28.910 1.00 40.72 157 PHE A C 1
ATOM 1238 O O . PHE A 1 157 ? 45.353 -45.216 -29.885 1.00 40.72 157 PHE A O 1
ATOM 1245 N N . SER A 1 158 ? 47.121 -46.224 -28.926 1.00 53.66 158 SER A N 1
ATOM 1246 C CA . SER A 1 158 ? 47.853 -46.593 -30.137 1.00 53.66 158 SER A CA 1
ATOM 1247 C C . SER A 1 158 ? 48.103 -48.093 -30.059 1.00 53.66 158 SER A C 1
ATOM 1249 O O . SER A 1 158 ? 48.520 -48.571 -29.000 1.00 53.66 158 SER A O 1
ATOM 1251 N N . GLY A 1 159 ? 47.767 -48.801 -31.139 1.00 44.66 159 GLY A N 1
ATOM 1252 C CA . GLY A 1 159 ? 48.191 -50.183 -31.357 1.00 44.66 159 GLY A CA 1
ATOM 1253 C C . GLY A 1 159 ? 49.678 -50.296 -31.653 1.00 44.66 159 GLY A C 1
ATOM 1254 O O . GLY A 1 159 ? 50.363 -49.246 -31.673 1.00 44.66 159 GLY A O 1
#

Secondary structure (DSSP, 8-state):
-PPPPP---TTS---TT--HHHHHHHHSHHHHHHHHHHSEEETTEEE--IIIIITT--PPPTT---TTHHHHHHHHHHHHHTSTT--HHHHH-TTT--HHHHHHHHHHHHHHHHHH-TT--SSHHHHHHHHHHHHHHHHGGG-----------------

Sequence (159 aa):
MAESPIIPSDAALLLENATLVDFALLTSAMHMAWLRHIGGRLKSDYRYSIGLVYNTFPLPPKEADLSKLEPLAQTVLDARAAHPGSTLADLYDPDTMPPNLRKAHRALDGAVDRLYRRSGFASERERVERLLMLYEGLRMPLRVEITGKKKGRRVRFSG

Foldseek 3Di:
DPDDDDDDDPQDDDDPPDALLNLLVCLALLLVLQQCPFADDDVNHGDDDCVGRVVLFQAFDPPFDSVVRNVLSVQLVVLVVVDPPDDPCQCPDPVRNDPSNVVSRVVSNQSRQCSQPVVGDPDSVVSVVSRVVSSVVVVVVPPPPPPPPPPPDDDDDDD